Protein AF-U5QK08-F1 (afdb_monomer)

Sequence (112 aa):
MQKIAAELEAWLEQADSSAMLDLVLELKVHEPKVEGISRSDRIAQSREAFQKIVDPIEETIRRSGGEVTSTAWLNHTILARVPAHTIKNLASFDRVEFLDLPHAINVDRLSP

Structure (mmCIF, N/CA/C/O backbone):
data_AF-U5QK08-F1
#
_entry.id   AF-U5QK08-F1
#
loop_
_atom_site.group_PDB
_atom_site.id
_atom_site.type_symbol
_atom_site.label_atom_id
_atom_site.label_alt_id
_atom_site.label_comp_id
_atom_site.label_asym_id
_atom_site.label_entity_id
_atom_site.label_seq_id
_atom_site.pdbx_PDB_ins_code
_atom_site.Cartn_x
_atom_site.Cartn_y
_atom_site.Cartn_z
_atom_site.occupancy
_atom_site.B_iso_or_equiv
_atom_site.auth_seq_id
_atom_site.auth_comp_id
_atom_site.auth_asym_id
_atom_site.auth_atom_id
_atom_site.pdbx_PDB_model_num
ATOM 1 N N . MET A 1 1 ? -16.720 -0.277 -8.328 1.00 61.28 1 MET A N 1
ATOM 2 C CA . MET A 1 1 ? -15.981 -1.495 -7.942 1.00 61.28 1 MET A CA 1
ATOM 3 C C . MET A 1 1 ? -15.371 -1.218 -6.583 1.00 61.28 1 MET A C 1
ATOM 5 O O . MET A 1 1 ? -14.765 -0.164 -6.428 1.00 61.28 1 MET A O 1
ATOM 9 N N . GLN A 1 2 ? -15.642 -2.064 -5.598 1.00 83.94 2 GLN A N 1
ATOM 10 C CA . GLN A 1 2 ? -15.156 -1.897 -4.230 1.00 83.94 2 GLN A CA 1
ATOM 11 C C . GLN A 1 2 ? -13.682 -2.319 -4.180 1.00 83.94 2 GLN A C 1
ATOM 13 O O . GLN A 1 2 ? -13.352 -3.394 -4.669 1.00 83.94 2 GLN A O 1
ATOM 18 N N . LYS A 1 3 ? -12.798 -1.443 -3.687 1.00 95.25 3 LYS A N 1
ATOM 19 C CA . LYS A 1 3 ? -11.344 -1.695 -3.624 1.00 95.25 3 LYS A CA 1
ATOM 20 C C . LYS A 1 3 ? -10.893 -2.311 -2.300 1.00 95.25 3 LYS A C 1
ATOM 22 O O . LYS A 1 3 ? -9.757 -2.738 -2.200 1.00 95.25 3 LYS A O 1
ATOM 27 N N . ILE A 1 4 ? -11.737 -2.282 -1.276 1.00 96.69 4 ILE A N 1
ATOM 28 C CA . ILE A 1 4 ? -11.404 -2.747 0.070 1.00 96.69 4 ILE A CA 1
ATOM 29 C C . ILE A 1 4 ? -12.097 -4.094 0.260 1.00 96.69 4 ILE A C 1
ATOM 31 O O . ILE A 1 4 ? -13.287 -4.214 -0.036 1.00 96.69 4 ILE A O 1
ATOM 35 N N . ALA A 1 5 ? -11.357 -5.108 0.702 1.00 96.50 5 ALA A N 1
ATOM 36 C CA . ALA A 1 5 ? -11.921 -6.413 1.013 1.00 96.50 5 ALA A CA 1
ATOM 37 C C . ALA A 1 5 ? -13.001 -6.305 2.102 1.00 96.50 5 ALA A C 1
ATOM 39 O O . ALA A 1 5 ? -12.877 -5.516 3.038 1.00 96.50 5 ALA A O 1
ATOM 40 N N . ALA A 1 6 ? -14.046 -7.130 2.011 1.00 94.81 6 ALA A N 1
ATOM 41 C CA . ALA A 1 6 ? -15.154 -7.098 2.968 1.00 94.81 6 ALA A CA 1
ATOM 42 C C . ALA A 1 6 ? -14.700 -7.390 4.411 1.00 94.81 6 ALA A C 1
ATOM 44 O O . ALA A 1 6 ? -15.201 -6.783 5.352 1.00 94.81 6 ALA A O 1
ATOM 45 N N . GLU A 1 7 ? -13.726 -8.287 4.586 1.00 93.44 7 GLU A N 1
ATOM 46 C CA . GLU A 1 7 ? -13.141 -8.584 5.898 1.00 93.44 7 GLU A CA 1
ATOM 47 C C . GLU A 1 7 ? -12.389 -7.375 6.469 1.00 93.44 7 GLU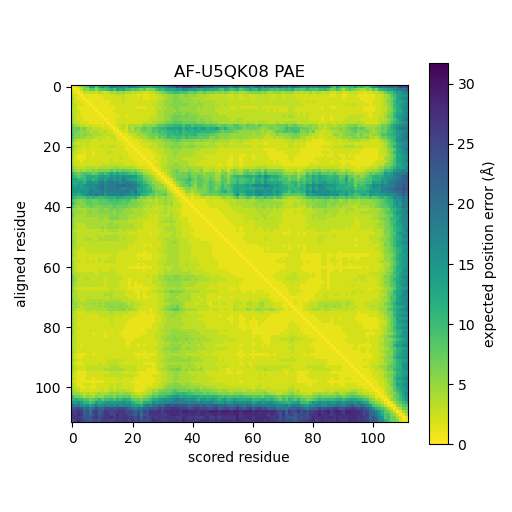 A C 1
ATOM 49 O O . GLU A 1 7 ? -12.559 -7.027 7.638 1.00 93.44 7 GLU A O 1
ATOM 54 N N . LEU A 1 8 ? -11.625 -6.678 5.623 1.00 95.38 8 LEU A N 1
ATOM 55 C CA . LEU A 1 8 ? -10.942 -5.444 5.994 1.00 95.38 8 LEU A CA 1
ATOM 56 C C . LEU A 1 8 ? -11.937 -4.331 6.361 1.00 95.38 8 LEU A C 1
ATOM 58 O O . LEU A 1 8 ? -11.721 -3.612 7.334 1.00 95.38 8 LEU A O 1
ATOM 62 N N . GLU A 1 9 ? -13.046 -4.196 5.631 1.00 94.62 9 GLU A N 1
ATOM 63 C CA . GLU A 1 9 ? -14.113 -3.253 5.990 1.00 94.62 9 GLU A CA 1
ATOM 64 C C . GLU A 1 9 ? -14.756 -3.593 7.336 1.00 94.62 9 GLU A C 1
ATOM 66 O O . GLU A 1 9 ? -14.860 -2.717 8.194 1.00 94.62 9 GLU A O 1
ATOM 71 N N . ALA A 1 10 ? -15.114 -4.859 7.560 1.00 93.56 10 ALA A N 1
ATOM 72 C CA . ALA A 1 10 ? -15.695 -5.308 8.823 1.00 93.56 10 ALA A CA 1
ATOM 73 C C . ALA A 1 10 ? -14.745 -5.085 10.014 1.00 93.56 10 ALA A C 1
ATOM 75 O O . ALA A 1 10 ? -15.192 -4.773 11.121 1.00 93.56 10 ALA A O 1
ATOM 76 N N . TRP A 1 11 ? -13.434 -5.219 9.791 1.00 93.44 11 TRP A N 1
ATOM 77 C CA . TRP A 1 11 ? -12.418 -4.899 10.790 1.00 93.44 11 TRP A CA 1
ATOM 78 C C . TRP A 1 11 ? -12.365 -3.392 11.079 1.00 93.44 11 TRP A C 1
ATOM 80 O O . TRP A 1 11 ? -12.371 -2.980 12.240 1.00 93.44 11 TRP A O 1
ATOM 90 N N . LEU A 1 12 ? -12.381 -2.556 10.035 1.00 93.94 12 LEU A N 1
ATOM 91 C CA . LEU A 1 12 ? -12.358 -1.093 10.152 1.00 93.94 12 LEU A CA 1
ATOM 92 C C . LEU A 1 12 ? -13.569 -0.513 10.894 1.00 93.94 12 LEU A C 1
ATOM 94 O O . LEU A 1 12 ? -13.443 0.540 11.514 1.00 93.94 12 LEU A O 1
ATOM 98 N N . GLU A 1 13 ? -14.730 -1.165 10.833 1.00 93.44 13 GLU A N 1
ATOM 99 C CA . GLU A 1 13 ? -15.933 -0.742 11.566 1.00 93.44 13 GLU A CA 1
ATOM 100 C C . GLU A 1 13 ? -15.797 -0.895 13.088 1.00 93.44 13 GLU A C 1
ATOM 102 O O . GLU A 1 13 ? -16.473 -0.197 13.844 1.00 93.44 13 GLU A O 1
ATOM 107 N N . GLN A 1 14 ? -14.927 -1.799 13.538 1.00 92.62 14 GLN A N 1
ATOM 108 C CA . GLN A 1 14 ? -14.756 -2.148 14.950 1.00 92.62 14 GLN A CA 1
ATOM 109 C C . GLN A 1 14 ? -13.459 -1.591 15.547 1.00 92.62 14 GLN A C 1
ATOM 111 O O . GLN A 1 14 ? -13.339 -1.474 16.768 1.00 92.62 14 GLN A O 1
ATOM 116 N N . ALA A 1 15 ? -12.476 -1.278 14.704 1.00 88.81 15 ALA A N 1
ATOM 117 C CA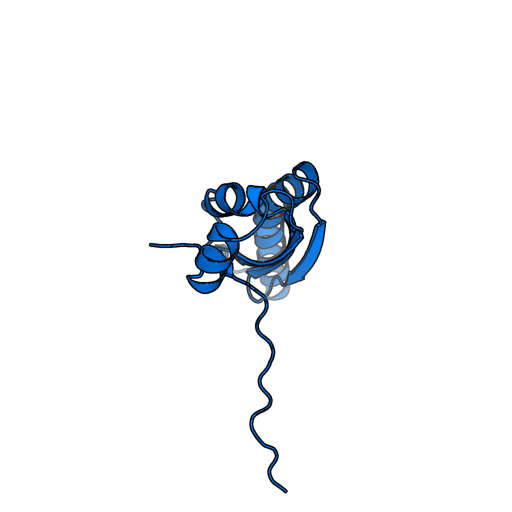 . ALA A 1 15 ? -11.151 -0.867 15.131 1.00 88.81 15 ALA A CA 1
ATOM 118 C C . ALA A 1 15 ? -11.074 0.615 15.527 1.00 88.81 15 ALA A C 1
ATOM 120 O O . ALA A 1 15 ? -11.727 1.487 14.952 1.00 88.81 15 ALA A O 1
ATOM 121 N N . ASP A 1 16 ? -10.186 0.917 16.477 1.00 92.31 16 ASP A N 1
ATOM 122 C CA . ASP A 1 16 ? -9.771 2.293 16.734 1.00 92.31 16 ASP A CA 1
ATOM 123 C C . ASP A 1 16 ? -9.034 2.855 15.507 1.00 92.31 16 ASP A C 1
ATOM 125 O O . ASP A 1 16 ? -8.211 2.181 14.889 1.00 92.31 16 ASP A O 1
ATOM 129 N N . SER A 1 17 ? -9.286 4.120 15.171 1.00 87.69 17 SER A N 1
ATOM 130 C CA . SER A 1 17 ? -8.653 4.806 14.035 1.00 87.69 17 SER A CA 1
ATOM 131 C C . SER A 1 17 ? -7.112 4.819 14.065 1.00 87.69 17 SER A C 1
ATOM 133 O O . SER A 1 17 ? -6.468 4.955 13.019 1.00 87.69 17 SER A O 1
ATOM 135 N N . SER A 1 18 ? -6.517 4.686 15.249 1.00 91.94 18 SER A N 1
ATOM 136 C CA . SER A 1 18 ? -5.074 4.625 15.487 1.00 91.94 18 SER A CA 1
ATOM 137 C C . SER A 1 18 ? -4.517 3.200 15.528 1.00 91.94 18 SER A C 1
ATOM 139 O O . SER A 1 18 ? -3.298 3.031 15.569 1.00 91.94 18 SER A O 1
ATOM 141 N N . ALA A 1 19 ? -5.373 2.173 15.495 1.00 95.44 19 ALA A N 1
ATOM 142 C CA . ALA A 1 19 ? -4.932 0.788 15.509 1.00 95.44 19 ALA A CA 1
ATOM 143 C C . ALA A 1 19 ? -4.065 0.492 14.277 1.00 95.44 19 ALA A C 1
ATOM 145 O O . ALA A 1 19 ? -4.450 0.775 13.141 1.00 95.44 19 ALA A O 1
ATOM 146 N N . MET A 1 20 ? -2.882 -0.073 14.522 1.00 96.50 20 MET A N 1
ATOM 147 C CA . MET A 1 20 ? -1.956 -0.492 13.472 1.00 96.50 20 MET A CA 1
ATOM 148 C C . MET A 1 20 ? -2.348 -1.874 12.959 1.00 96.50 20 MET A C 1
ATOM 150 O O . MET A 1 20 ? -2.579 -2.775 13.766 1.00 96.50 20 MET A O 1
ATOM 154 N N . LEU A 1 21 ? -2.329 -2.063 11.644 1.00 95.81 21 LEU A N 1
ATOM 155 C CA . LEU A 1 21 ? -2.603 -3.344 11.004 1.00 95.81 21 LEU A CA 1
ATOM 156 C C . LEU A 1 21 ? -1.670 -3.597 9.826 1.00 95.81 21 LEU A C 1
ATOM 158 O O . LEU A 1 21 ? -1.206 -2.655 9.179 1.00 95.81 21 LEU A O 1
ATOM 162 N N . ASP A 1 22 ? -1.430 -4.876 9.559 1.00 97.31 22 ASP A N 1
ATOM 163 C CA . ASP A 1 22 ? -0.751 -5.316 8.350 1.00 97.31 22 ASP A CA 1
ATOM 164 C C . ASP A 1 22 ? -1.745 -5.343 7.190 1.00 97.31 22 ASP A C 1
ATOM 166 O O . ASP A 1 22 ? -2.884 -5.792 7.327 1.00 97.31 22 ASP A O 1
ATOM 170 N N . LEU A 1 23 ? -1.302 -4.834 6.049 1.00 97.62 23 LEU A N 1
ATOM 171 C CA . LEU A 1 23 ? -2.118 -4.578 4.878 1.00 97.62 23 LEU A CA 1
ATOM 172 C C . LEU A 1 23 ? -1.379 -5.046 3.625 1.00 97.62 23 LEU A C 1
ATOM 174 O O . LEU A 1 23 ? -0.197 -4.748 3.432 1.00 97.62 23 LEU A O 1
ATOM 178 N N . VAL A 1 24 ? -2.108 -5.731 2.752 1.00 97.81 24 VAL A N 1
ATOM 179 C CA . VAL A 1 24 ? -1.710 -6.050 1.383 1.00 97.81 24 VAL A CA 1
ATOM 180 C C . VAL A 1 24 ? -2.372 -5.041 0.451 1.00 97.81 24 VAL A C 1
ATOM 182 O O . VAL A 1 24 ? -3.590 -4.875 0.475 1.00 97.81 24 VAL A O 1
ATOM 185 N N . LEU A 1 25 ? -1.580 -4.360 -0.374 1.00 97.88 25 LEU A N 1
ATOM 186 C CA . LEU A 1 25 ? -2.075 -3.503 -1.447 1.00 97.88 25 LEU A CA 1
ATOM 187 C C . LEU A 1 25 ? -1.719 -4.133 -2.788 1.00 97.88 25 LEU A C 1
ATOM 189 O O . LEU A 1 25 ? -0.547 -4.417 -3.032 1.00 97.88 25 LEU A O 1
ATOM 193 N N . GLU A 1 26 ? -2.701 -4.279 -3.669 1.00 97.31 26 GLU A N 1
ATOM 194 C CA . GLU A 1 26 ? -2.496 -4.658 -5.067 1.00 97.31 26 GLU A CA 1
ATOM 195 C C . GLU A 1 26 ? -2.540 -3.418 -5.958 1.00 97.31 26 GLU A C 1
ATOM 197 O O . GLU A 1 26 ? -3.395 -2.538 -5.793 1.00 97.31 26 GLU A O 1
ATOM 202 N N . LEU A 1 27 ? -1.612 -3.331 -6.911 1.00 96.62 27 LEU A N 1
ATOM 203 C CA . LEU A 1 27 ? -1.421 -2.155 -7.749 1.00 96.62 27 LEU A CA 1
ATOM 204 C C . LEU A 1 27 ? -1.709 -2.433 -9.225 1.00 96.62 27 LEU A C 1
ATOM 206 O O . LEU A 1 27 ? -1.259 -3.416 -9.812 1.00 96.62 27 LEU A O 1
ATOM 210 N N . LYS A 1 28 ? -2.339 -1.454 -9.873 1.00 93.88 28 LYS A N 1
ATOM 211 C CA . LYS A 1 28 ? -2.478 -1.381 -11.327 1.00 93.88 28 LYS A CA 1
ATOM 212 C C . LYS A 1 28 ? -1.202 -0.842 -11.945 1.00 93.88 28 LYS A C 1
ATOM 214 O O . LYS A 1 28 ? -1.053 0.372 -12.123 1.00 93.88 28 LYS A O 1
ATOM 219 N N . VAL A 1 29 ? -0.312 -1.741 -12.339 1.00 87.38 29 VAL A N 1
ATOM 220 C CA . VAL A 1 29 ? 0.829 -1.394 -13.189 1.00 87.38 29 VAL A CA 1
ATOM 221 C C . VAL A 1 29 ? 0.440 -1.593 -14.646 1.00 87.38 29 VAL A C 1
ATOM 223 O O . VAL A 1 29 ? -0.160 -2.596 -15.030 1.00 87.38 29 VAL A O 1
ATOM 226 N N . HIS A 1 30 ? 0.745 -0.606 -15.478 1.00 80.56 30 HIS A N 1
ATOM 227 C CA . HIS A 1 30 ? 0.639 -0.752 -16.923 1.00 80.56 30 HIS A CA 1
ATOM 228 C C . HIS A 1 30 ? 2.043 -0.910 -17.471 1.00 80.56 30 HIS A C 1
ATOM 230 O O . HIS A 1 30 ? 2.820 0.044 -17.472 1.00 80.56 30 HIS A O 1
ATOM 236 N N . GLU A 1 31 ? 2.365 -2.121 -17.917 1.00 72.69 31 GLU A N 1
ATOM 237 C CA . GLU A 1 31 ? 3.622 -2.357 -18.607 1.00 72.69 31 GLU A CA 1
ATOM 238 C C . GLU A 1 31 ? 3.614 -1.607 -19.947 1.00 72.69 31 GLU A C 1
ATOM 240 O O . GLU A 1 31 ? 2.677 -1.761 -20.744 1.00 72.69 31 GLU A O 1
ATOM 245 N N . PRO A 1 32 ? 4.633 -0.783 -20.229 1.00 69.38 32 PRO A N 1
ATOM 246 C CA . PRO A 1 32 ? 4.747 -0.148 -21.526 1.00 69.38 32 PRO A CA 1
ATOM 247 C C . PRO A 1 32 ? 5.005 -1.219 -22.596 1.00 69.38 32 PRO A C 1
ATOM 249 O O . PRO A 1 32 ? 5.963 -1.990 -22.523 1.00 69.38 32 PRO A O 1
ATOM 252 N N . LYS A 1 33 ? 4.152 -1.266 -23.627 1.00 71.31 33 LYS A N 1
ATOM 253 C CA . LYS A 1 33 ? 4.375 -2.109 -24.810 1.00 71.31 33 LYS A CA 1
ATOM 254 C C . LYS A 1 33 ? 5.446 -1.469 -25.687 1.00 71.31 33 LYS A C 1
ATOM 256 O O . LYS A 1 33 ? 5.130 -0.718 -26.604 1.00 71.31 33 LYS A O 1
ATOM 261 N N . VAL A 1 34 ? 6.711 -1.739 -25.382 1.00 75.94 34 VAL A N 1
ATOM 262 C CA . VAL A 1 34 ? 7.840 -1.295 -26.206 1.00 75.94 34 VAL A CA 1
ATOM 263 C C . VAL A 1 34 ? 8.304 -2.459 -27.078 1.00 75.94 34 VAL A C 1
ATOM 265 O O . VAL A 1 34 ? 8.797 -3.476 -26.581 1.00 75.94 34 VAL A O 1
ATOM 268 N N . GLU A 1 35 ? 8.112 -2.332 -28.388 1.00 82.88 35 GLU A N 1
ATOM 269 C CA . GLU A 1 35 ? 8.606 -3.302 -29.367 1.00 82.88 35 GLU A CA 1
ATOM 270 C C . GLU A 1 35 ? 10.098 -3.075 -29.658 1.00 82.88 35 GLU A C 1
ATOM 272 O O . GLU A 1 35 ? 10.608 -1.963 -29.544 1.00 82.88 35 GLU A O 1
ATOM 277 N N . GLY A 1 36 ? 10.821 -4.142 -30.013 1.00 84.25 36 GLY A N 1
ATOM 278 C CA . GLY A 1 36 ? 12.228 -4.056 -30.434 1.00 84.25 36 GLY A CA 1
ATOM 279 C C . GLY A 1 36 ? 13.280 -3.952 -29.319 1.00 84.25 36 GLY A C 1
ATOM 280 O O . GLY A 1 36 ? 14.466 -3.913 -29.634 1.00 84.25 36 GLY A O 1
ATOM 281 N N . ILE A 1 37 ? 12.893 -3.947 -28.038 1.00 86.56 37 ILE A N 1
ATOM 282 C CA . ILE A 1 37 ? 13.845 -3.935 -26.909 1.00 86.56 37 ILE A CA 1
ATOM 283 C C . ILE A 1 37 ? 14.240 -5.341 -26.446 1.00 86.56 37 ILE A C 1
ATOM 285 O O . ILE A 1 37 ? 13.479 -6.305 -26.594 1.00 86.56 37 ILE A O 1
ATOM 289 N N . SER A 1 38 ? 15.421 -5.450 -25.832 1.00 91.25 38 SER A N 1
ATOM 290 C CA . SER A 1 38 ? 15.886 -6.706 -25.246 1.00 91.25 38 SER A CA 1
ATOM 291 C C . SER A 1 38 ? 15.017 -7.131 -24.052 1.00 91.25 38 SER A C 1
ATOM 293 O O . SER A 1 38 ? 14.321 -6.325 -23.426 1.00 91.25 38 SER A O 1
ATOM 295 N N . ARG A 1 39 ? 15.069 -8.420 -23.690 1.00 88.88 39 ARG A N 1
ATOM 296 C CA . ARG A 1 39 ? 14.374 -8.938 -22.498 1.00 88.88 39 ARG A CA 1
ATOM 297 C C . ARG A 1 39 ? 14.827 -8.224 -21.220 1.00 88.88 39 ARG A C 1
ATOM 299 O O . ARG A 1 39 ? 13.993 -7.937 -20.366 1.00 88.88 39 ARG A O 1
ATOM 306 N N . SER A 1 40 ? 16.124 -7.948 -21.093 1.00 90.31 40 SER A N 1
ATOM 307 C CA . SER A 1 40 ? 16.697 -7.275 -19.924 1.00 90.31 40 SER A CA 1
ATOM 308 C C . SER A 1 40 ? 16.167 -5.850 -19.782 1.00 90.31 40 SER A C 1
ATOM 310 O O . SER A 1 40 ? 15.765 -5.457 -18.688 1.00 90.31 40 SER A O 1
ATOM 312 N N . ASP A 1 41 ? 16.071 -5.116 -20.892 1.00 90.25 41 ASP A N 1
ATOM 313 C CA . ASP A 1 41 ? 15.542 -3.748 -20.891 1.00 90.25 41 ASP A CA 1
ATOM 314 C C . ASP A 1 41 ? 14.056 -3.723 -20.528 1.00 90.25 41 ASP A C 1
ATOM 316 O O . ASP A 1 41 ? 13.610 -2.855 -19.781 1.00 90.25 41 ASP A O 1
ATOM 320 N N . ARG A 1 42 ? 13.285 -4.718 -20.986 1.00 88.38 42 ARG A N 1
ATO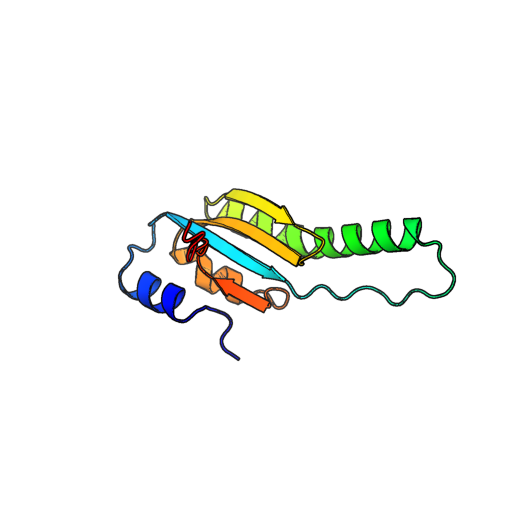M 321 C CA . ARG A 1 42 ? 11.866 -4.848 -20.626 1.00 88.38 42 ARG A CA 1
ATOM 322 C C . ARG A 1 42 ? 11.671 -5.052 -19.125 1.00 88.38 42 ARG A C 1
ATOM 324 O O . ARG A 1 42 ? 10.785 -4.441 -18.531 1.00 88.38 42 ARG A O 1
ATOM 331 N N . ILE A 1 43 ? 12.505 -5.890 -18.508 1.00 90.00 43 ILE A N 1
ATOM 332 C CA . ILE A 1 43 ? 12.479 -6.122 -17.057 1.00 90.00 43 ILE A CA 1
ATOM 333 C C . ILE A 1 43 ? 12.831 -4.831 -16.311 1.00 90.00 43 ILE A C 1
ATOM 335 O O . ILE A 1 43 ? 12.127 -4.461 -15.371 1.00 90.00 43 ILE A O 1
ATOM 339 N N . ALA A 1 44 ? 13.878 -4.123 -16.748 1.00 90.44 44 ALA A N 1
ATOM 340 C CA . ALA A 1 44 ? 14.285 -2.859 -16.142 1.00 90.44 44 ALA A CA 1
ATOM 341 C C . ALA A 1 44 ? 13.161 -1.809 -16.201 1.00 90.44 44 ALA A C 1
ATOM 343 O O . ALA A 1 44 ? 12.835 -1.212 -15.177 1.00 90.44 44 ALA A O 1
ATOM 344 N N . GLN A 1 45 ? 12.508 -1.653 -17.358 1.00 90.12 45 GLN A N 1
ATOM 345 C CA . GLN A 1 45 ? 11.384 -0.726 -17.528 1.00 90.12 45 GLN A CA 1
ATOM 346 C C . GLN A 1 45 ? 10.167 -1.104 -16.680 1.00 90.12 45 GLN A C 1
ATOM 348 O O . GLN A 1 45 ? 9.526 -0.226 -16.111 1.00 90.12 45 GLN A O 1
ATOM 353 N N . SER A 1 46 ? 9.852 -2.397 -16.566 1.00 89.94 46 SER A N 1
ATOM 354 C CA . SER A 1 46 ? 8.718 -2.861 -15.750 1.00 89.94 46 SER A CA 1
ATOM 355 C C . SER A 1 46 ? 8.953 -2.567 -14.268 1.00 89.94 46 SER A C 1
ATOM 357 O O . SER A 1 46 ? 8.070 -2.054 -13.582 1.00 89.94 46 SER A O 1
ATOM 359 N N . ARG A 1 47 ? 10.182 -2.797 -13.787 1.00 91.88 47 ARG A N 1
ATOM 360 C CA . ARG A 1 47 ? 10.579 -2.454 -12.419 1.00 91.88 47 ARG A CA 1
ATOM 361 C C . ARG A 1 47 ? 10.542 -0.945 -12.170 1.00 91.88 47 ARG A C 1
ATOM 363 O O . ARG A 1 47 ? 10.059 -0.517 -11.128 1.00 91.88 47 ARG A O 1
ATOM 370 N N . GLU A 1 48 ? 11.023 -0.142 -13.116 1.00 92.50 48 GLU A N 1
ATOM 371 C CA . GLU A 1 48 ? 10.967 1.321 -13.025 1.00 92.50 48 GLU A CA 1
ATOM 372 C C . GLU A 1 48 ? 9.516 1.834 -13.010 1.00 92.50 48 GLU A C 1
ATOM 374 O O . GLU A 1 48 ? 9.174 2.710 -12.216 1.00 92.50 48 GLU A O 1
ATOM 379 N N . ALA A 1 49 ? 8.644 1.271 -13.852 1.00 91.56 49 ALA A N 1
ATOM 380 C CA . ALA A 1 49 ? 7.226 1.612 -13.891 1.00 91.56 49 ALA A CA 1
ATOM 381 C C . ALA A 1 49 ? 6.516 1.267 -12.574 1.00 91.56 49 ALA A C 1
ATOM 383 O O . ALA A 1 49 ? 5.737 2.080 -12.077 1.00 91.56 49 ALA A O 1
ATOM 384 N N . PHE A 1 50 ? 6.821 0.105 -11.989 1.00 94.25 50 PHE A N 1
ATOM 385 C CA . PHE A 1 50 ? 6.345 -0.263 -10.657 1.00 94.25 50 PHE A CA 1
ATOM 386 C C . PHE A 1 50 ? 6.819 0.743 -9.601 1.00 94.25 50 PHE A C 1
ATOM 388 O O . PHE A 1 50 ? 5.994 1.277 -8.865 1.00 94.25 50 PHE A O 1
ATOM 395 N N . GLN A 1 51 ? 8.113 1.083 -9.575 1.00 94.88 51 GLN A N 1
ATOM 396 C CA . GLN A 1 51 ? 8.659 2.003 -8.570 1.00 94.88 51 GLN A CA 1
ATOM 397 C C . GLN A 1 51 ? 7.993 3.387 -8.621 1.00 94.88 51 GLN A C 1
ATOM 399 O O . GLN A 1 51 ? 7.578 3.904 -7.590 1.00 94.88 51 GLN A O 1
ATOM 404 N N . LYS A 1 52 ? 7.768 3.936 -9.823 1.00 94.62 52 LYS A N 1
ATOM 405 C CA . LYS A 1 52 ? 7.063 5.221 -10.008 1.00 94.62 52 LYS A CA 1
ATOM 406 C C . LYS A 1 52 ? 5.642 5.233 -9.436 1.00 94.62 52 LYS A C 1
ATOM 408 O O . LYS A 1 52 ? 5.112 6.303 -9.144 1.00 94.62 52 LYS A O 1
ATOM 413 N N . ILE A 1 53 ? 5.006 4.068 -9.331 1.00 94.88 53 ILE A N 1
ATOM 414 C CA . ILE A 1 53 ? 3.680 3.915 -8.727 1.00 94.88 53 ILE A CA 1
ATOM 415 C C . ILE A 1 53 ? 3.792 3.751 -7.207 1.00 94.88 53 ILE A C 1
ATOM 417 O O . ILE A 1 53 ? 2.972 4.312 -6.481 1.00 94.88 53 ILE A O 1
ATOM 421 N N . VAL A 1 54 ? 4.789 3.001 -6.732 1.00 96.06 54 VAL A N 1
ATOM 422 C CA . VAL A 1 54 ? 5.012 2.730 -5.305 1.00 96.06 54 VAL A CA 1
ATOM 423 C C . VAL A 1 54 ? 5.421 3.990 -4.545 1.00 96.06 54 VAL A C 1
ATOM 425 O O . VAL A 1 54 ? 4.840 4.253 -3.496 1.00 96.06 54 VAL A O 1
ATOM 428 N N . ASP A 1 55 ? 6.346 4.794 -5.077 1.00 96.25 55 ASP A N 1
ATOM 429 C CA . ASP A 1 55 ? 6.918 5.968 -4.395 1.00 96.25 55 ASP A CA 1
ATOM 430 C C . ASP A 1 55 ? 5.871 6.895 -3.727 1.00 96.25 55 ASP A C 1
ATOM 432 O O . ASP A 1 55 ?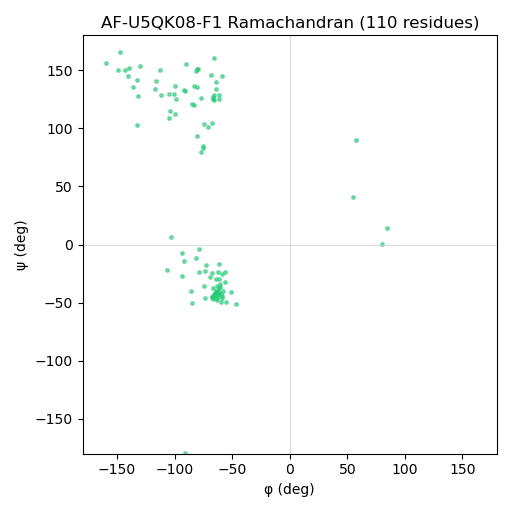 5.998 7.189 -2.535 1.00 96.25 55 ASP A O 1
ATOM 436 N N . PRO A 1 56 ? 4.805 7.358 -4.417 1.00 96.38 56 PRO A N 1
ATOM 437 C CA . PRO A 1 56 ? 3.800 8.222 -3.788 1.00 96.38 56 PRO A CA 1
ATOM 438 C C . PRO A 1 56 ? 2.933 7.504 -2.738 1.00 96.38 56 PRO A C 1
ATOM 440 O O . PRO A 1 56 ? 2.440 8.144 -1.802 1.00 96.38 56 PRO A O 1
ATOM 443 N N . ILE A 1 57 ? 2.736 6.191 -2.877 1.00 97.50 57 ILE A N 1
ATOM 444 C CA . ILE A 1 57 ? 1.977 5.373 -1.921 1.00 97.50 57 ILE A CA 1
ATOM 445 C C . ILE A 1 57 ? 2.813 5.161 -0.656 1.00 97.50 57 ILE A C 1
ATOM 447 O O . ILE A 1 57 ? 2.313 5.371 0.448 1.00 97.50 57 ILE A O 1
ATOM 451 N N . GLU A 1 58 ? 4.093 4.823 -0.808 1.00 97.81 58 GLU A N 1
ATOM 452 C CA . GLU A 1 58 ? 5.048 4.674 0.293 1.00 97.81 58 GLU A CA 1
ATOM 453 C C . GLU A 1 58 ? 5.188 5.974 1.090 1.00 97.81 58 GLU A C 1
ATOM 455 O O . GLU A 1 58 ? 5.100 5.967 2.319 1.00 97.81 58 GLU A O 1
ATOM 460 N N . GLU A 1 59 ? 5.2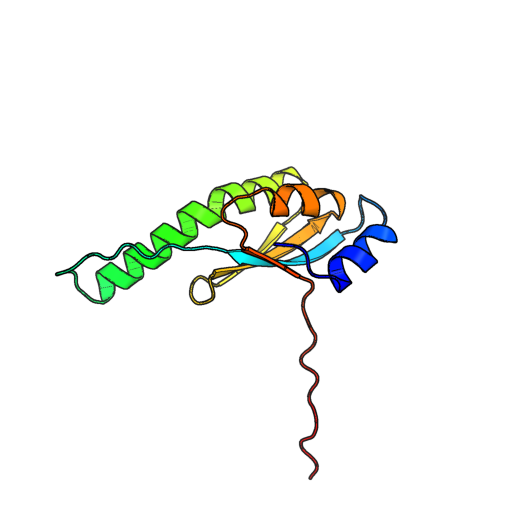97 7.114 0.405 1.00 97.69 59 GLU A N 1
ATOM 461 C CA . GLU A 1 59 ? 5.341 8.416 1.069 1.00 97.69 59 GLU A CA 1
ATOM 462 C C . GLU A 1 59 ? 4.064 8.705 1.868 1.00 97.69 59 GLU A C 1
ATOM 464 O O . GLU A 1 59 ? 4.123 9.267 2.964 1.00 97.69 59 GLU A O 1
ATOM 469 N N . THR A 1 60 ? 2.903 8.301 1.351 1.00 97.50 60 THR A N 1
ATOM 470 C CA . THR A 1 60 ? 1.624 8.452 2.054 1.00 97.50 60 THR A CA 1
ATOM 471 C C . THR A 1 60 ? 1.570 7.581 3.303 1.00 97.50 60 THR A C 1
ATOM 473 O O . THR A 1 60 ? 1.228 8.076 4.376 1.00 97.50 60 THR A O 1
ATOM 476 N N . ILE A 1 61 ? 1.966 6.311 3.184 1.00 98.00 61 ILE A N 1
ATOM 477 C CA . ILE A 1 61 ? 2.067 5.366 4.303 1.00 98.00 61 ILE A CA 1
ATOM 478 C C . ILE A 1 61 ? 2.967 5.944 5.401 1.00 98.00 61 ILE A C 1
ATOM 480 O O . ILE A 1 61 ? 2.561 6.024 6.562 1.00 98.00 61 ILE A O 1
ATOM 484 N N . ARG A 1 62 ? 4.150 6.431 5.019 1.00 98.00 62 ARG A N 1
ATOM 485 C CA . ARG A 1 62 ? 5.136 7.017 5.930 1.00 98.00 62 ARG A CA 1
ATOM 486 C C . ARG A 1 62 ? 4.607 8.261 6.642 1.00 98.00 62 ARG A C 1
ATOM 488 O O . ARG A 1 62 ? 4.764 8.391 7.854 1.00 98.00 62 ARG A O 1
ATOM 495 N N . ARG A 1 63 ? 3.956 9.180 5.918 1.00 97.75 63 ARG A N 1
ATOM 496 C CA . ARG A 1 63 ? 3.378 10.413 6.495 1.00 97.75 63 ARG A CA 1
ATOM 497 C C . ARG A 1 63 ? 2.258 10.146 7.488 1.00 97.75 63 ARG A C 1
ATOM 499 O O . ARG A 1 63 ? 2.081 10.932 8.414 1.00 97.75 63 ARG A O 1
ATOM 506 N N . SER A 1 64 ? 1.529 9.054 7.306 1.00 96.00 64 SER A N 1
ATOM 507 C CA . SER A 1 64 ? 0.506 8.609 8.247 1.00 96.00 64 SER A CA 1
ATOM 508 C C . SER A 1 64 ? 1.080 7.901 9.480 1.00 96.00 64 SER A C 1
ATOM 510 O O . SER A 1 64 ? 0.323 7.565 10.381 1.00 96.00 64 SER A O 1
ATOM 512 N N . GLY A 1 65 ? 2.398 7.687 9.559 1.00 97.06 65 GLY A N 1
ATOM 513 C CA . GLY A 1 65 ? 3.039 6.957 10.659 1.00 97.06 65 GLY A CA 1
ATOM 514 C C . GLY A 1 65 ? 3.043 5.437 10.474 1.00 97.06 65 GLY A C 1
ATOM 515 O O . GLY A 1 65 ? 3.290 4.710 11.432 1.00 97.06 65 GLY A O 1
ATOM 516 N N . GLY A 1 66 ? 2.753 4.960 9.262 1.00 97.69 66 GLY A N 1
ATOM 517 C CA . GLY A 1 66 ? 2.951 3.571 8.868 1.00 97.69 66 GLY A CA 1
ATOM 518 C C . GLY A 1 66 ? 4.330 3.320 8.262 1.00 97.69 66 GLY A C 1
ATOM 519 O O . GLY A 1 66 ? 5.149 4.226 8.101 1.00 97.69 66 GLY A O 1
ATOM 520 N N . GLU A 1 67 ? 4.559 2.073 7.876 1.00 98.19 67 GLU A N 1
ATOM 521 C CA . GLU A 1 67 ? 5.779 1.620 7.216 1.00 98.19 67 GLU A CA 1
ATOM 522 C C . GLU A 1 67 ? 5.462 0.603 6.117 1.00 98.19 67 GLU A C 1
ATOM 524 O O . GLU A 1 67 ? 4.540 -0.204 6.238 1.00 98.19 67 GLU A O 1
ATOM 529 N N . VAL A 1 68 ? 6.235 0.632 5.034 1.00 98.19 68 VAL A N 1
ATOM 530 C CA . VAL A 1 68 ? 6.227 -0.433 4.028 1.00 98.19 68 VAL A CA 1
ATOM 531 C C . VAL A 1 68 ? 7.172 -1.530 4.506 1.00 98.19 68 VAL A C 1
ATOM 533 O O . VAL A 1 68 ? 8.358 -1.286 4.715 1.00 98.19 68 VAL A O 1
ATOM 536 N N . THR A 1 69 ? 6.651 -2.741 4.686 1.00 97.88 69 THR A N 1
ATOM 537 C CA . THR A 1 69 ? 7.415 -3.892 5.186 1.00 97.88 69 THR A CA 1
ATOM 538 C C . THR A 1 69 ? 7.979 -4.739 4.049 1.00 97.88 69 THR A C 1
ATOM 540 O O . THR A 1 69 ? 9.013 -5.388 4.210 1.00 97.88 69 THR A O 1
ATOM 543 N N . SER A 1 70 ? 7.329 -4.733 2.881 1.00 96.94 70 SER A N 1
ATOM 544 C CA . SER A 1 70 ? 7.825 -5.408 1.683 1.00 96.94 70 SER A CA 1
ATOM 545 C C . SER A 1 70 ? 7.195 -4.852 0.409 1.00 96.94 70 SER A C 1
ATOM 547 O O . SER A 1 70 ? 6.081 -4.334 0.419 1.00 96.94 70 SER A O 1
ATOM 549 N N . THR A 1 71 ? 7.884 -5.021 -0.717 1.00 96.88 71 THR A N 1
ATOM 550 C CA . THR A 1 71 ? 7.335 -4.767 -2.050 1.00 96.88 71 THR A CA 1
ATOM 551 C C . THR A 1 71 ? 7.657 -5.939 -2.964 1.00 96.88 71 THR A C 1
ATOM 553 O O . THR A 1 71 ? 8.744 -6.520 -2.912 1.00 96.88 71 THR A O 1
ATOM 556 N N . ALA A 1 72 ? 6.705 -6.295 -3.819 1.00 95.25 72 ALA A N 1
ATOM 557 C CA . ALA A 1 72 ? 6.858 -7.378 -4.769 1.00 95.25 72 ALA A CA 1
ATOM 558 C C . ALA A 1 72 ? 6.392 -6.903 -6.152 1.00 95.25 72 ALA A C 1
ATOM 560 O O . ALA A 1 72 ? 5.214 -6.749 -6.456 1.00 95.25 72 ALA A O 1
ATOM 561 N N . TRP A 1 73 ? 7.371 -6.606 -7.007 1.00 93.31 73 TRP A N 1
ATOM 562 C CA . TRP A 1 73 ? 7.125 -5.984 -8.309 1.00 93.31 73 TRP A CA 1
ATOM 563 C C . TRP A 1 73 ? 6.522 -6.947 -9.339 1.00 93.31 73 TRP A C 1
ATOM 565 O O . TRP A 1 73 ? 5.897 -6.491 -10.281 1.00 93.31 73 TRP A O 1
ATOM 575 N N . LEU A 1 74 ? 6.696 -8.264 -9.178 1.00 90.31 74 LEU A N 1
ATOM 576 C CA . LEU A 1 74 ? 6.180 -9.262 -10.128 1.00 90.31 74 LEU A CA 1
ATOM 577 C C . LEU A 1 74 ? 4.663 -9.455 -10.028 1.00 90.31 74 LEU A C 1
ATOM 579 O O . LEU A 1 74 ? 4.007 -9.698 -11.032 1.00 90.31 74 LEU A O 1
ATOM 583 N N . ASN A 1 75 ? 4.118 -9.379 -8.817 1.00 92.44 75 ASN A N 1
ATOM 584 C CA . ASN A 1 75 ? 2.684 -9.471 -8.532 1.00 92.44 75 ASN A CA 1
ATOM 585 C C . ASN A 1 75 ? 2.070 -8.094 -8.232 1.00 92.44 75 ASN A C 1
ATOM 587 O O . ASN A 1 75 ? 0.905 -8.017 -7.867 1.00 92.44 75 ASN A O 1
ATOM 591 N N . HIS A 1 76 ? 2.847 -7.021 -8.398 1.00 96.06 76 HIS A N 1
ATOM 592 C CA . HIS A 1 76 ? 2.430 -5.643 -8.169 1.00 96.06 76 HIS A CA 1
ATOM 593 C C . HIS A 1 76 ? 1.862 -5.391 -6.766 1.00 96.06 76 HIS A C 1
ATOM 595 O O . HIS A 1 76 ? 0.886 -4.654 -6.627 1.00 96.06 76 HIS A O 1
ATOM 601 N N . THR A 1 77 ? 2.467 -5.975 -5.727 1.00 97.00 77 THR A N 1
ATOM 602 C CA . THR A 1 77 ? 1.978 -5.820 -4.353 1.00 97.00 77 THR A CA 1
ATOM 603 C C . THR A 1 77 ? 2.911 -5.032 -3.443 1.00 97.00 77 THR A C 1
ATOM 605 O O . THR A 1 77 ? 4.138 -5.044 -3.585 1.00 97.00 77 THR A O 1
ATOM 608 N N . ILE A 1 78 ? 2.308 -4.359 -2.465 1.00 97.88 78 ILE A N 1
ATOM 609 C CA . ILE A 1 78 ? 2.979 -3.768 -1.307 1.00 97.88 78 ILE A CA 1
ATOM 610 C C . ILE A 1 78 ? 2.436 -4.464 -0.058 1.00 97.88 78 ILE A C 1
ATOM 612 O O . ILE A 1 78 ? 1.226 -4.619 0.087 1.00 97.88 78 ILE A O 1
ATOM 616 N N . LEU A 1 79 ? 3.330 -4.854 0.846 1.00 97.94 79 LEU A N 1
ATOM 617 C CA . LEU A 1 79 ? 2.994 -5.169 2.229 1.00 97.94 79 LEU A CA 1
ATOM 618 C C . LEU A 1 79 ? 3.371 -3.971 3.091 1.00 97.94 79 LEU A C 1
ATOM 620 O O . LEU A 1 79 ? 4.487 -3.456 2.997 1.00 97.94 79 LEU A O 1
ATOM 624 N N . ALA A 1 80 ? 2.441 -3.517 3.917 1.00 98.31 80 ALA A N 1
ATOM 625 C CA . ALA A 1 80 ? 2.649 -2.362 4.771 1.00 98.31 80 ALA A CA 1
ATOM 626 C C . ALA A 1 80 ? 1.968 -2.548 6.117 1.00 98.31 80 ALA A C 1
ATOM 628 O O . ALA A 1 80 ? 0.915 -3.172 6.206 1.00 98.31 80 ALA A O 1
ATOM 629 N N . ARG A 1 81 ? 2.544 -1.942 7.150 1.00 98.31 81 ARG A N 1
ATOM 630 C CA . ARG A 1 81 ? 1.902 -1.781 8.445 1.00 98.31 81 ARG A CA 1
ATOM 631 C C . ARG A 1 81 ? 1.429 -0.345 8.572 1.00 98.31 81 ARG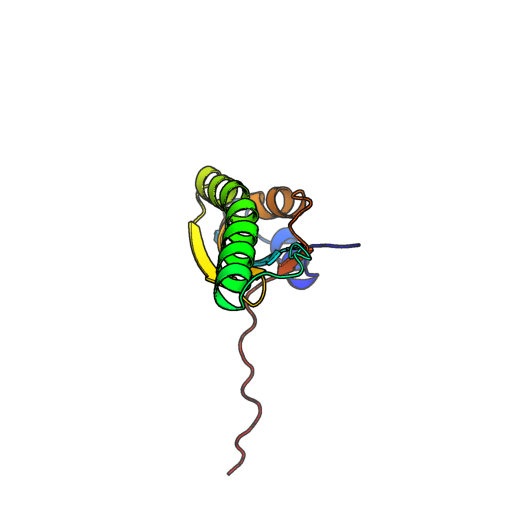 A C 1
ATOM 633 O O . ARG A 1 81 ? 2.239 0.579 8.583 1.00 98.31 81 ARG A O 1
ATOM 640 N N . VAL A 1 82 ? 0.121 -0.135 8.647 1.00 98.00 82 VAL A N 1
ATOM 641 C CA . VAL A 1 82 ? -0.482 1.205 8.590 1.00 98.00 82 VAL A CA 1
ATOM 642 C C . VAL A 1 82 ? -1.473 1.416 9.728 1.00 98.00 82 VAL A C 1
ATOM 644 O O . VAL A 1 82 ? -2.062 0.448 10.199 1.00 98.00 82 VAL A O 1
ATOM 647 N N . PRO A 1 83 ? -1.713 2.661 10.161 1.00 97.75 83 PRO A N 1
ATOM 648 C CA . PRO A 1 83 ? -2.869 2.963 10.994 1.00 97.75 83 PRO A CA 1
ATOM 649 C C . PRO A 1 83 ? -4.180 2.820 10.211 1.00 97.75 83 PRO A C 1
ATOM 651 O O . PRO A 1 83 ? -4.251 3.219 9.043 1.00 97.75 83 PRO A O 1
ATOM 654 N N . ALA A 1 84 ? -5.244 2.373 10.879 1.00 96.75 84 ALA A N 1
ATOM 655 C CA . ALA A 1 84 ? -6.573 2.157 10.301 1.00 96.75 84 ALA A CA 1
ATOM 656 C C . ALA A 1 84 ? -7.122 3.368 9.521 1.00 96.75 84 ALA A C 1
ATOM 658 O O . ALA A 1 84 ? -7.664 3.221 8.422 1.00 96.75 84 ALA A O 1
ATOM 659 N N . HIS A 1 85 ? -6.923 4.589 10.033 1.00 95.44 85 HIS A N 1
ATOM 660 C CA . HIS A 1 85 ? -7.385 5.819 9.375 1.00 95.44 85 HIS A CA 1
ATOM 661 C C . HIS A 1 85 ? -6.765 6.063 7.985 1.00 95.44 85 HIS A C 1
ATOM 663 O O . HIS A 1 85 ? -7.301 6.841 7.196 1.00 95.44 85 HIS A O 1
ATOM 669 N N . THR A 1 86 ? -5.661 5.389 7.659 1.00 96.31 86 THR A N 1
ATOM 670 C CA . THR A 1 86 ? -4.932 5.545 6.392 1.00 96.31 86 THR A CA 1
ATOM 671 C C . THR A 1 86 ? -5.607 4.797 5.238 1.00 96.31 86 THR A C 1
ATOM 673 O O . THR A 1 86 ? -5.449 5.177 4.080 1.00 96.31 86 THR A O 1
ATOM 676 N N . ILE A 1 87 ? -6.410 3.765 5.522 1.00 96.00 87 ILE A N 1
ATOM 677 C CA . ILE A 1 87 ? -6.892 2.811 4.507 1.00 96.00 87 ILE A CA 1
ATOM 678 C C . ILE A 1 87 ? -7.783 3.473 3.456 1.00 96.00 87 ILE A C 1
ATOM 680 O O . ILE A 1 87 ? -7.603 3.253 2.258 1.00 96.00 87 ILE A O 1
ATOM 684 N N . LYS A 1 88 ? -8.702 4.352 3.872 1.00 94.69 88 LYS A N 1
ATOM 685 C CA . LYS A 1 88 ? -9.564 5.087 2.929 1.00 94.69 88 LYS A CA 1
ATOM 686 C C . LYS A 1 88 ? -8.759 6.011 2.014 1.00 94.69 88 LYS A C 1
ATOM 688 O O . LYS A 1 88 ? -9.094 6.147 0.840 1.00 94.69 88 LYS A O 1
ATOM 693 N N . ASN A 1 89 ? -7.688 6.612 2.535 1.00 95.38 89 ASN A N 1
ATOM 694 C CA . ASN A 1 89 ? -6.792 7.441 1.737 1.00 95.38 89 ASN A CA 1
ATOM 695 C C . ASN A 1 89 ? -6.038 6.589 0.705 1.00 95.38 89 ASN A C 1
ATOM 697 O O . ASN A 1 89 ? -6.012 6.937 -0.471 1.00 95.38 89 ASN A O 1
ATOM 701 N N . LEU A 1 90 ? -5.517 5.425 1.103 1.00 96.69 90 LEU A N 1
ATOM 702 C CA . LEU A 1 90 ? -4.844 4.492 0.189 1.00 96.69 90 LEU A CA 1
ATOM 703 C C . LEU A 1 90 ? -5.783 3.989 -0.916 1.00 96.69 90 LEU A C 1
ATOM 705 O O . LEU A 1 90 ? -5.403 3.973 -2.083 1.00 96.69 90 LEU A O 1
ATOM 709 N N . ALA A 1 91 ? -7.040 3.679 -0.589 1.00 96.50 91 ALA A N 1
ATOM 710 C CA . ALA A 1 91 ? -8.043 3.278 -1.578 1.00 96.50 91 ALA A CA 1
ATOM 711 C C . ALA A 1 91 ? -8.363 4.373 -2.617 1.00 96.50 91 ALA A C 1
ATOM 713 O O . ALA A 1 91 ? -8.788 4.064 -3.737 1.00 96.50 91 ALA A O 1
ATOM 714 N N . SER A 1 92 ? -8.131 5.647 -2.285 1.00 95.75 92 SER A N 1
ATOM 715 C CA . SER A 1 92 ? -8.360 6.768 -3.204 1.00 95.75 92 SER A CA 1
ATOM 716 C C . SER A 1 92 ? -7.329 6.860 -4.335 1.00 95.75 92 SER A C 1
ATOM 718 O O . SER A 1 92 ? -7.616 7.469 -5.361 1.00 95.75 92 SER A O 1
ATOM 720 N N . PHE A 1 93 ? -6.166 6.208 -4.210 1.00 95.62 93 PHE A N 1
ATOM 721 C CA . PHE A 1 93 ? -5.165 6.188 -5.275 1.00 95.62 93 PHE A CA 1
ATOM 722 C C . PHE A 1 93 ? -5.689 5.422 -6.492 1.00 95.62 93 PHE A C 1
ATOM 724 O O . PHE A 1 93 ? -6.027 4.241 -6.399 1.00 95.62 93 PHE A O 1
ATOM 731 N N . ASP A 1 94 ? -5.685 6.055 -7.666 1.00 94.62 94 ASP A N 1
ATOM 732 C CA . ASP A 1 94 ? -6.119 5.431 -8.929 1.00 94.62 94 ASP A CA 1
ATOM 733 C C . ASP A 1 94 ? -5.348 4.148 -9.257 1.00 94.62 94 ASP A C 1
ATOM 735 O O . ASP A 1 94 ? -5.889 3.214 -9.851 1.00 94.62 94 ASP A O 1
ATOM 739 N N . ARG A 1 95 ? -4.076 4.105 -8.849 1.00 95.38 95 ARG A N 1
ATOM 740 C CA . ARG A 1 95 ? -3.177 2.970 -9.063 1.00 95.38 95 ARG A CA 1
ATOM 741 C C . ARG A 1 95 ? -3.351 1.846 -8.051 1.00 95.38 95 ARG A C 1
ATOM 743 O O . ARG A 1 95 ? -2.818 0.776 -8.298 1.00 95.38 95 ARG A O 1
ATOM 750 N N . VAL A 1 96 ? -4.092 2.049 -6.966 1.00 96.69 96 VAL A N 1
ATOM 751 C CA . VAL A 1 96 ? -4.447 0.961 -6.051 1.00 96.69 96 VAL A CA 1
ATOM 752 C C . VAL A 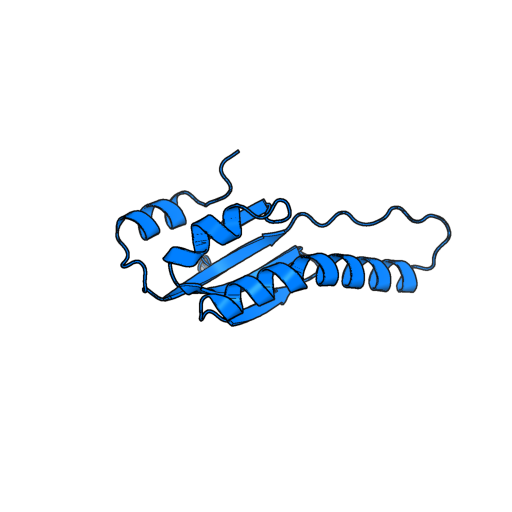1 96 ? -5.671 0.244 -6.609 1.00 96.69 96 VAL A C 1
ATOM 754 O O . VAL A 1 96 ? -6.721 0.857 -6.836 1.00 96.69 96 VAL A O 1
ATOM 757 N N . GLU A 1 97 ? -5.505 -1.047 -6.873 1.00 96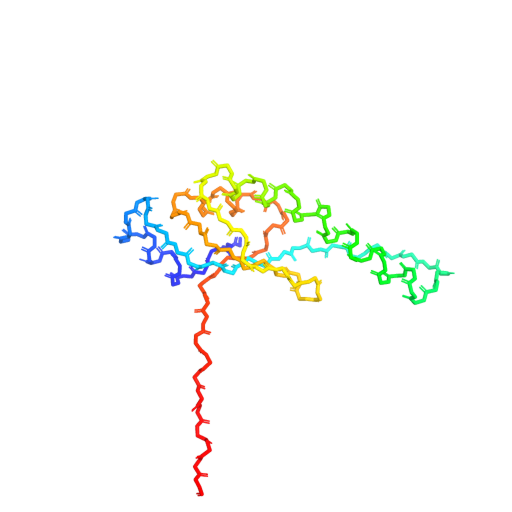.62 97 GLU A N 1
ATOM 758 C CA . GLU A 1 97 ? -6.547 -1.948 -7.355 1.00 96.62 97 GLU A CA 1
ATOM 759 C C . GLU A 1 97 ? -7.366 -2.509 -6.202 1.00 96.62 97 GLU A C 1
ATOM 761 O O . GLU A 1 97 ? -8.596 -2.424 -6.237 1.00 96.62 97 GLU A O 1
ATOM 766 N N . PHE A 1 98 ? -6.676 -3.035 -5.191 1.00 97.62 98 PHE A N 1
ATOM 767 C CA . PHE A 1 98 ? -7.286 -3.772 -4.097 1.00 97.62 98 PHE A CA 1
ATOM 768 C 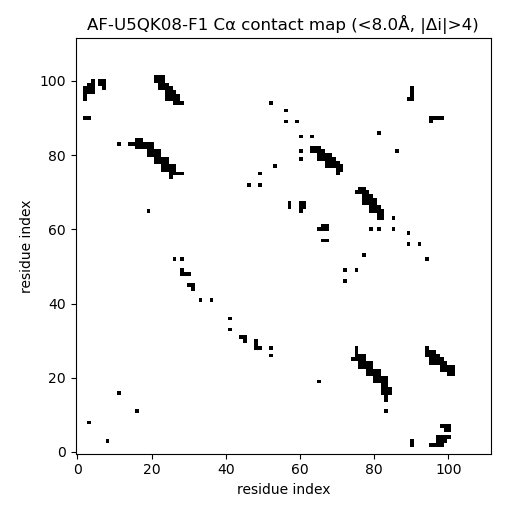C . PHE A 1 98 ? -6.495 -3.611 -2.792 1.00 97.62 98 PHE A C 1
ATOM 770 O O . PHE A 1 98 ? -5.285 -3.380 -2.815 1.00 97.62 98 PHE A O 1
ATOM 777 N N . LEU A 1 99 ? -7.195 -3.689 -1.661 1.00 98.06 99 LEU A N 1
ATOM 778 C CA . LEU A 1 99 ? -6.652 -3.625 -0.309 1.00 98.06 99 LEU A CA 1
ATOM 779 C C . LEU A 1 99 ? -7.237 -4.771 0.509 1.00 98.06 99 LEU A C 1
ATOM 781 O O . LEU A 1 99 ? -8.462 -4.901 0.585 1.00 98.06 99 LEU A O 1
ATOM 785 N N . ASP A 1 100 ? -6.371 -5.544 1.154 1.00 97.31 100 ASP A N 1
ATOM 786 C CA . ASP A 1 100 ? -6.767 -6.721 1.924 1.00 97.31 100 ASP A CA 1
ATOM 787 C C . ASP A 1 100 ? -5.865 -6.956 3.141 1.00 97.31 100 ASP A C 1
ATOM 789 O O . ASP A 1 100 ? -4.775 -6.392 3.255 1.00 97.31 100 ASP A O 1
ATOM 793 N N . LEU A 1 101 ? -6.320 -7.809 4.051 1.00 95.38 101 LEU A N 1
ATOM 794 C CA . LEU A 1 101 ? -5.518 -8.335 5.144 1.00 95.38 101 LEU A CA 1
ATOM 795 C C . LEU A 1 101 ? -4.634 -9.495 4.649 1.00 95.38 101 LEU A C 1
ATOM 797 O O . LEU A 1 101 ? -5.005 -10.215 3.720 1.00 95.38 101 LEU A O 1
ATOM 801 N N . PRO A 1 102 ? -3.457 -9.722 5.257 1.00 93.12 102 PRO A N 1
ATOM 802 C CA . PRO A 1 102 ? -2.691 -10.932 5.008 1.00 93.12 102 PRO A CA 1
ATOM 803 C C . PRO A 1 102 ? -3.479 -12.175 5.429 1.00 93.12 102 PRO A C 1
ATOM 805 O O . PRO A 1 102 ? -3.873 -12.316 6.587 1.00 93.12 102 PRO A O 1
ATOM 808 N N . HIS A 1 103 ? -3.644 -13.113 4.502 1.00 87.38 103 HIS A N 1
ATOM 809 C CA . HIS A 1 103 ? -4.313 -14.383 4.769 1.00 87.38 103 HIS A CA 1
ATOM 810 C C . HIS A 1 103 ? -3.307 -15.439 5.213 1.00 87.38 103 HIS A C 1
ATOM 812 O O . HIS A 1 103 ? -2.272 -15.647 4.573 1.00 87.38 103 HIS A O 1
ATOM 818 N N . ALA A 1 104 ? -3.617 -16.146 6.298 1.00 82.88 104 ALA A N 1
ATOM 819 C CA . ALA A 1 104 ? -2.841 -17.314 6.684 1.00 82.88 104 ALA A CA 1
ATOM 820 C C . ALA A 1 104 ? -2.981 -18.397 5.606 1.00 82.88 104 ALA A C 1
ATOM 822 O O . ALA A 1 104 ? -4.086 -18.717 5.165 1.00 82.88 104 ALA A O 1
ATOM 823 N N . ILE A 1 105 ? -1.861 -19.006 5.211 1.00 79.00 105 ILE A N 1
ATOM 824 C CA . ILE A 1 105 ? -1.908 -20.211 4.384 1.00 79.00 105 ILE A CA 1
ATOM 825 C C . ILE A 1 105 ? -2.499 -21.314 5.258 1.00 79.00 105 ILE A C 1
ATOM 827 O O . ILE A 1 105 ? -1.830 -21.838 6.150 1.00 79.00 105 ILE A O 1
ATOM 831 N N . ASN A 1 106 ? -3.764 -21.651 5.019 1.00 72.31 106 ASN A N 1
ATOM 832 C CA . ASN A 1 106 ? -4.390 -22.778 5.683 1.00 72.31 106 ASN A CA 1
ATOM 833 C C . ASN A 1 106 ? -3.831 -24.055 5.050 1.00 72.31 106 ASN A C 1
ATOM 835 O O . ASN A 1 106 ? -4.128 -24.381 3.900 1.00 72.31 106 ASN A O 1
ATOM 839 N N . VAL A 1 107 ? -2.926 -24.722 5.764 1.00 68.50 107 VAL A N 1
ATOM 840 C CA . VAL A 1 107 ? -2.264 -25.932 5.277 1.00 68.50 107 VAL A CA 1
ATOM 841 C C . VAL A 1 107 ? -3.241 -27.097 5.417 1.00 68.50 107 VAL A C 1
ATOM 843 O O . VAL A 1 107 ? -3.177 -27.878 6.367 1.00 68.50 107 VAL A O 1
ATOM 846 N N . ASP A 1 108 ? -4.177 -27.219 4.481 1.00 62.19 108 ASP A N 1
ATOM 847 C CA . ASP A 1 108 ? -5.035 -28.395 4.421 1.00 62.19 108 ASP A CA 1
ATOM 848 C C . ASP A 1 108 ? -4.219 -29.618 3.960 1.00 62.19 108 ASP A C 1
ATOM 850 O O . ASP A 1 108 ? -3.941 -29.823 2.783 1.00 62.19 108 ASP A O 1
ATOM 854 N N . ARG A 1 109 ? -3.861 -30.440 4.955 1.00 52.62 109 ARG A N 1
ATOM 855 C CA . ARG A 1 109 ? -3.619 -31.893 4.901 1.00 52.62 109 ARG A CA 1
ATOM 856 C C . ARG A 1 109 ? -2.553 -32.405 3.920 1.00 52.62 109 ARG A C 1
ATOM 858 O O . ARG A 1 109 ? -2.861 -32.968 2.874 1.00 52.62 109 ARG A O 1
ATOM 865 N N . LEU A 1 110 ? -1.316 -32.491 4.413 1.00 55.62 110 LEU A N 1
ATOM 866 C CA . LEU A 1 110 ? -0.573 -33.749 4.263 1.00 55.62 110 LEU A CA 1
ATOM 867 C C . LEU A 1 110 ? -1.169 -34.738 5.275 1.00 55.62 110 LEU A C 1
ATOM 869 O O . LEU A 1 110 ? -0.701 -34.849 6.406 1.00 55.62 110 LEU A O 1
ATOM 873 N N . SER A 1 111 ? -2.278 -35.384 4.910 1.00 56.47 111 SER A N 1
ATOM 874 C CA . SER A 1 111 ? -2.650 -36.626 5.587 1.00 56.47 111 SER A CA 1
ATOM 875 C C . SER A 1 111 ? -1.569 -37.667 5.254 1.00 56.47 111 SER A C 1
ATOM 877 O O . SER A 1 111 ? -1.224 -37.772 4.075 1.00 56.47 111 SER A O 1
ATOM 879 N N . PRO A 1 112 ? -0.989 -38.352 6.258 1.00 62.25 112 PRO A N 1
ATOM 880 C CA . PRO A 1 112 ? 0.031 -39.376 6.040 1.00 62.25 112 PRO A CA 1
ATOM 881 C C . PRO A 1 112 ? -0.497 -40.576 5.248 1.00 62.25 112 PRO A C 1
ATOM 883 O O . PRO A 1 112 ? -1.720 -40.846 5.320 1.00 62.25 112 PRO A O 1
#

Mean predicted aligned error: 5.37 Å

Secondary structure (DSSP, 8-state):
---B-HHHHHHHHHS-TT-EEEEEEEE-------TT--HHHHHHHHHHHHHHHHHHHHHHHHHTT-EEEEEETTTTEEEEEEEGGGHHHHHH-TTEEEEEPPPP--------

Solvent-accessible surface area (backbone atoms only — not comparable to full-atom values): 6627 Å² total; per-residue (Å²): 134,84,38,61,35,70,68,48,49,60,46,59,76,73,50,57,58,76,43,72,43,64,35,36,36,34,43,63,71,77,73,81,91,68,82,95,65,55,72,67,56,50,52,53,50,45,52,51,54,43,47,70,59,45,54,66,53,51,53,50,38,44,76,66,71,19,44,77,77,45,74,39,75,92,78,32,32,36,35,28,39,33,30,50,65,49,52,68,62,54,60,66,39,87,47,42,56,36,37,36,61,80,75,79,84,78,81,81,67,91,72,131

Foldseek 3Di:
DDAEDPVLVVCLVVDDQQDKAKKKWAWDFDQDPDPPDDPVVSVVSLVVSLVVLVVVLQVLQVVQVKHFPDADSVRSMTIIIHGSNSVVVSSPDPGTRHMYHDDDPPPPDPPD

Nearest PDB structures (foldseek):
  2z58-assembly1_B  TM=7.761E-01  e=4.963E-03  Thermococcus kodakarensis KOD1
  1scj-assembly1_B  TM=7.545E-01  e=1.004E-02  Bacillus subtilis
  3whi-assembly1_A  TM=7.322E-01  e=7.773E-03  Bacillus subtilis subsp. subtilis str. 168
  1spb-assembly1_P  TM=7.098E-01  e=1.475E-02  Bacillus amyloliquefaciens
  3whi-assembly2_B  TM=7.606E-01  e=2.311E-02  Bacillus subtilis subsp. subtilis str. 168

Organism: Gloeobacter kilaueensis (strain ATCC BAA-2537 / CCAP 1431/1 / ULC 316 / JS1) (NCBI:txid1183438)

Radius of gyration: 16.47 Å; Cα contacts (8 Å, |Δi|>4): 156; chains: 1; bounding box: 33×50×47 Å

pLDDT: mean 90.97, std 10.11, range [52.62, 98.31]